Protein AF-A0A4Y7RZ36-F1 (afdb_monome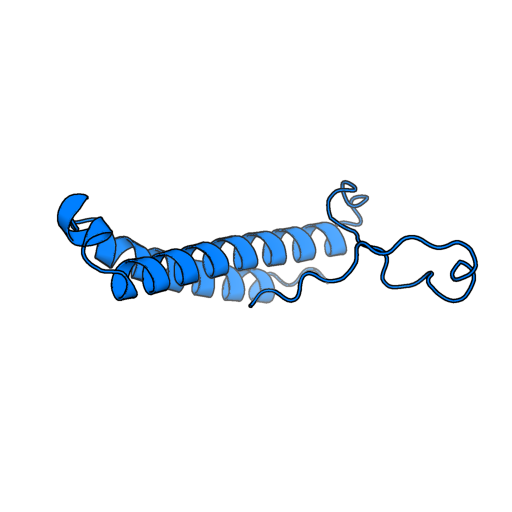r_lite)

Sequence (95 aa):
MFDKSVVLLRLAKLDEYVSRLKRFEPVGLQEYLGNQDMQAVVERYLQLSIQVCIDIANYIIARKRLSFPIFYRKTRRGMSSIMKEGSPLFLIPFL

Structure (mmCIF, N/CA/C/O backbone):
data_AF-A0A4Y7RZ36-F1
#
_entry.id   AF-A0A4Y7RZ36-F1
#
loop_
_atom_site.group_PDB
_atom_site.id
_atom_site.type_symbol
_atom_site.label_atom_id
_atom_site.label_alt_id
_atom_site.label_comp_id
_atom_site.label_asym_id
_atom_site.label_entity_id
_atom_site.label_seq_id
_atom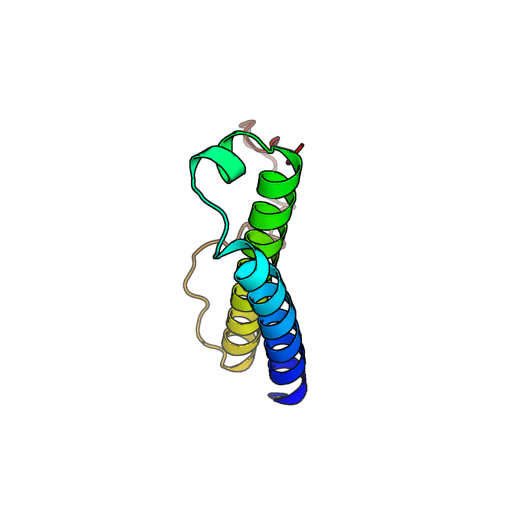_site.pdbx_PDB_ins_code
_atom_site.Cartn_x
_atom_site.Cartn_y
_atom_site.Cartn_z
_atom_site.occupancy
_atom_site.B_iso_or_equiv
_atom_site.auth_seq_id
_atom_site.auth_comp_id
_atom_site.auth_asym_id
_atom_site.auth_atom_id
_atom_site.pdbx_PDB_model_num
ATOM 1 N N . MET A 1 1 ? 15.942 -4.049 -22.338 1.00 65.69 1 MET A N 1
ATOM 2 C CA . MET A 1 1 ? 14.609 -3.751 -22.894 1.00 65.69 1 MET A CA 1
ATOM 3 C C . MET A 1 1 ? 13.722 -3.203 -21.781 1.00 65.69 1 MET A C 1
ATOM 5 O O . MET A 1 1 ? 13.865 -3.663 -20.651 1.00 65.69 1 MET A O 1
ATOM 9 N N . PHE A 1 2 ? 12.906 -2.182 -22.049 1.00 74.19 2 PHE A N 1
ATOM 10 C CA . PHE A 1 2 ? 11.890 -1.711 -21.101 1.00 74.19 2 PHE A CA 1
ATOM 11 C C . PHE A 1 2 ? 10.738 -2.711 -21.118 1.00 74.19 2 PHE A C 1
ATOM 13 O O . PHE A 1 2 ? 10.114 -2.900 -22.159 1.00 74.19 2 PHE A O 1
ATOM 20 N N . ASP A 1 3 ? 10.504 -3.378 -19.995 1.00 84.12 3 ASP A N 1
ATOM 21 C CA . ASP A 1 3 ? 9.456 -4.380 -19.883 1.00 84.12 3 ASP A CA 1
ATOM 22 C C . ASP A 1 3 ? 8.260 -3.783 -19.141 1.00 84.12 3 ASP A C 1
ATOM 24 O O . ASP A 1 3 ? 8.325 -3.479 -17.948 1.00 84.12 3 ASP A O 1
ATOM 28 N N . LYS A 1 4 ? 7.164 -3.593 -19.878 1.00 85.00 4 LYS A N 1
ATOM 29 C CA . LYS A 1 4 ? 5.916 -3.048 -19.340 1.00 85.00 4 LYS A CA 1
ATOM 30 C C . LYS A 1 4 ? 5.291 -3.986 -18.308 1.00 85.00 4 LYS A C 1
ATOM 32 O O . LYS A 1 4 ? 4.686 -3.493 -17.362 1.00 85.00 4 LYS A O 1
ATO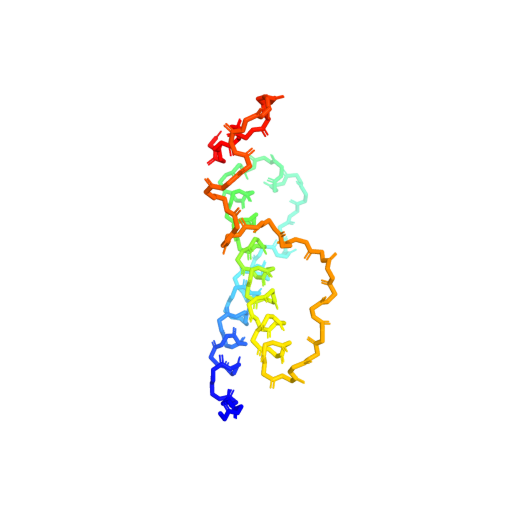M 37 N N . SER A 1 5 ? 5.476 -5.302 -18.437 1.00 88.12 5 SER A N 1
ATOM 38 C CA . SER A 1 5 ? 4.899 -6.291 -17.513 1.00 88.12 5 SER A CA 1
ATOM 39 C C . SER A 1 5 ? 5.392 -6.085 -16.076 1.00 88.12 5 SER A C 1
ATOM 41 O O . SER A 1 5 ? 4.627 -6.174 -15.121 1.00 88.12 5 SER A O 1
ATOM 43 N N . VAL A 1 6 ? 6.657 -5.687 -15.932 1.00 87.00 6 VAL A N 1
ATOM 44 C CA . VAL A 1 6 ? 7.336 -5.431 -14.658 1.00 87.00 6 VAL A CA 1
ATOM 45 C C . VAL A 1 6 ? 6.750 -4.215 -13.929 1.00 87.00 6 VAL A C 1
ATOM 47 O O . VAL A 1 6 ? 6.696 -4.197 -12.696 1.00 87.00 6 VAL A O 1
ATOM 50 N N . VAL A 1 7 ? 6.299 -3.205 -14.678 1.00 89.50 7 VAL A N 1
ATOM 51 C CA . VAL A 1 7 ? 5.596 -2.033 -14.133 1.00 89.50 7 VAL A CA 1
ATOM 52 C C . VAL A 1 7 ? 4.137 -2.377 -13.840 1.00 89.50 7 VAL A C 1
ATOM 54 O O . VAL A 1 7 ? 3.653 -2.050 -12.763 1.00 89.50 7 VAL 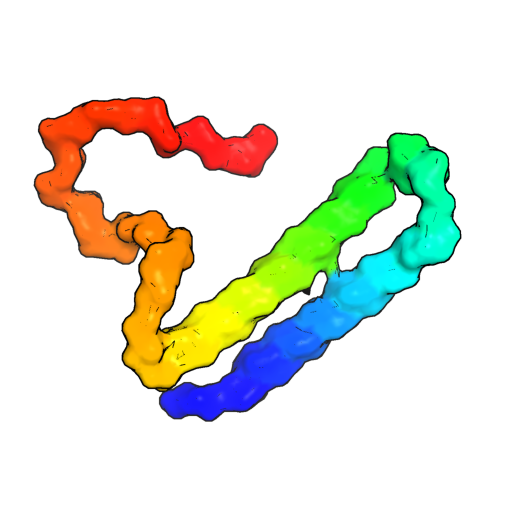A O 1
ATOM 57 N N . LEU A 1 8 ? 3.460 -3.091 -14.744 1.00 91.25 8 LEU A N 1
ATOM 58 C CA . LEU A 1 8 ? 2.067 -3.515 -14.565 1.00 91.25 8 LEU A CA 1
ATOM 59 C C . LEU A 1 8 ? 1.881 -4.391 -13.321 1.00 91.25 8 LEU A C 1
ATOM 61 O O . LEU A 1 8 ? 0.956 -4.159 -12.551 1.00 91.25 8 LEU A O 1
ATOM 65 N N . LEU A 1 9 ? 2.795 -5.330 -13.063 1.00 93.12 9 LEU A N 1
ATOM 66 C CA . LEU A 1 9 ? 2.756 -6.167 -11.861 1.00 93.12 9 LEU A CA 1
ATOM 67 C C . LEU A 1 9 ? 2.889 -5.339 -10.574 1.00 93.12 9 LEU A C 1
ATOM 69 O O . LEU A 1 9 ? 2.231 -5.618 -9.574 1.00 93.12 9 LEU A O 1
ATOM 73 N N . ARG A 1 10 ? 3.735 -4.302 -10.594 1.00 91.44 10 ARG A N 1
ATOM 74 C CA . ARG A 1 10 ? 3.889 -3.384 -9.457 1.00 91.44 10 ARG A CA 1
ATOM 75 C C . ARG A 1 10 ? 2.648 -2.519 -9.271 1.00 91.44 10 ARG A C 1
ATOM 77 O O . ARG A 1 10 ? 2.212 -2.352 -8.142 1.00 91.44 10 ARG A O 1
ATOM 84 N N . LEU A 1 11 ? 2.054 -2.025 -10.355 1.00 93.25 11 LEU A N 1
ATOM 85 C CA . LEU A 1 11 ? 0.803 -1.268 -10.302 1.00 93.25 11 LEU A CA 1
ATOM 86 C C . LEU A 1 11 ? -0.357 -2.111 -9.762 1.00 93.25 11 LEU A C 1
ATOM 88 O O . LEU A 1 11 ? -1.096 -1.623 -8.919 1.00 93.25 11 LEU A O 1
ATOM 92 N N . ALA A 1 12 ? -0.469 -3.381 -10.159 1.00 95.50 12 ALA A N 1
ATOM 93 C CA . ALA A 1 12 ? -1.466 -4.294 -9.596 1.00 95.50 12 ALA A CA 1
ATOM 94 C C . ALA A 1 12 ? -1.290 -4.467 -8.077 1.00 95.50 12 ALA A C 1
ATOM 96 O O . ALA A 1 12 ? -2.255 -4.477 -7.320 1.00 95.50 12 ALA A O 1
ATOM 97 N N . LYS A 1 13 ? -0.039 -4.542 -7.612 1.00 93.19 13 LYS A N 1
ATOM 98 C CA . LYS A 1 13 ? 0.277 -4.648 -6.183 1.00 93.19 13 LYS A CA 1
ATOM 99 C C . LYS A 1 13 ? 0.004 -3.351 -5.414 1.00 93.19 13 LYS A C 1
ATOM 101 O O . LYS A 1 13 ? -0.444 -3.398 -4.274 1.00 93.19 13 LYS A O 1
ATOM 106 N N . LEU A 1 14 ? 0.251 -2.199 -6.038 1.00 95.81 14 LEU A N 1
ATOM 107 C CA . LEU A 1 14 ? -0.132 -0.897 -5.493 1.00 95.81 14 LEU A CA 1
ATOM 108 C C . LEU A 1 14 ? -1.653 -0.795 -5.340 1.00 95.81 14 LEU A C 1
ATOM 110 O O . LEU A 1 14 ? -2.125 -0.377 -4.288 1.00 95.81 14 LEU A O 1
ATOM 114 N N . ASP A 1 15 ? -2.404 -1.212 -6.359 1.00 96.81 15 ASP A N 1
ATOM 115 C CA . ASP A 1 15 ? -3.867 -1.208 -6.336 1.00 96.81 15 ASP A CA 1
ATOM 116 C C . ASP A 1 15 ? -4.427 -2.102 -5.221 1.00 96.81 15 ASP A C 1
ATOM 118 O O . ASP A 1 15 ? -5.343 -1.701 -4.501 1.00 96.81 15 ASP A O 1
ATOM 122 N N . GLU A 1 16 ? -3.806 -3.262 -4.987 1.00 96.69 16 GLU A N 1
ATOM 123 C CA . GLU A 1 16 ? -4.134 -4.113 -3.845 1.00 96.69 16 GLU A CA 1
ATOM 124 C C . GLU A 1 16 ? -3.955 -3.358 -2.517 1.00 96.69 16 GLU A C 1
ATOM 126 O O . GLU A 1 16 ? -4.871 -3.324 -1.697 1.00 96.69 16 GLU A O 1
ATOM 131 N N . TYR A 1 17 ? -2.803 -2.718 -2.291 1.00 96.44 17 TYR A N 1
ATOM 132 C CA . TYR A 1 17 ? -2.536 -1.997 -1.040 1.00 96.44 17 TYR A CA 1
ATOM 133 C C . TYR A 1 17 ? -3.453 -0.794 -0.835 1.00 96.44 17 TYR A C 1
ATOM 135 O O . TYR A 1 17 ? -3.982 -0.611 0.263 1.00 96.44 17 TYR A O 1
ATOM 143 N N . VAL A 1 18 ? -3.706 -0.018 -1.888 1.00 95.88 18 VAL A N 1
ATOM 144 C CA . VAL A 1 18 ? -4.642 1.110 -1.845 1.00 95.88 18 VAL A CA 1
ATOM 145 C C . VAL A 1 18 ? -6.063 0.619 -1.568 1.00 95.88 18 VAL A C 1
ATOM 147 O O . VAL A 1 18 ? -6.761 1.201 -0.741 1.00 95.88 18 VAL A O 1
ATOM 150 N N . SER A 1 19 ? -6.484 -0.490 -2.174 1.00 96.56 19 SER A N 1
ATOM 151 C CA . SER A 1 19 ? -7.790 -1.098 -1.898 1.00 96.56 19 SER A CA 1
ATOM 152 C C . SER A 1 19 ? -7.913 -1.567 -0.449 1.00 96.56 19 SER A C 1
ATOM 154 O O . SER A 1 19 ? -8.969 -1.415 0.163 1.00 96.56 19 SER A O 1
ATOM 156 N N . ARG A 1 20 ? -6.830 -2.086 0.147 1.00 95.44 20 ARG A N 1
ATOM 157 C CA . ARG A 1 20 ? -6.810 -2.429 1.577 1.00 95.44 20 ARG A CA 1
ATOM 158 C C . ARG A 1 20 ? -6.925 -1.189 2.464 1.00 95.44 20 ARG A C 1
ATOM 160 O O . ARG A 1 20 ? -7.642 -1.269 3.457 1.00 95.44 20 ARG A O 1
ATOM 167 N N . LEU A 1 21 ? -6.274 -0.081 2.100 1.00 95.81 21 LEU A N 1
ATOM 168 C CA . LEU A 1 21 ? -6.356 1.204 2.809 1.00 95.81 21 LEU A CA 1
ATOM 169 C C . LEU A 1 21 ? -7.757 1.818 2.752 1.00 95.81 21 LEU A C 1
ATOM 171 O O . LEU A 1 21 ? -8.250 2.286 3.773 1.00 95.81 21 LEU A O 1
ATOM 175 N N . L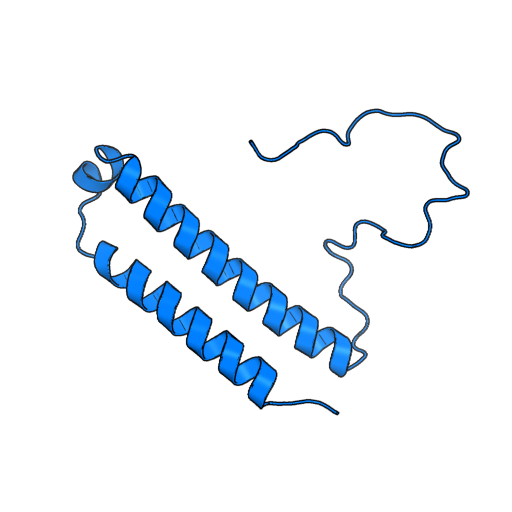YS A 1 22 ? -8.438 1.743 1.602 1.00 95.69 22 LYS A N 1
ATOM 176 C CA . LYS A 1 22 ? -9.816 2.245 1.438 1.00 95.69 22 LYS A CA 1
ATOM 177 C C . LYS A 1 22 ? -10.819 1.617 2.408 1.00 95.69 22 LYS A C 1
ATOM 179 O O . LYS A 1 22 ? -11.818 2.237 2.742 1.00 95.69 22 LYS A O 1
ATOM 184 N N . ARG A 1 23 ? -10.551 0.412 2.922 1.00 94.31 23 ARG A N 1
ATOM 185 C CA . ARG A 1 23 ? -11.409 -0.221 3.942 1.00 94.31 23 ARG A CA 1
ATOM 186 C C . ARG A 1 23 ? -11.404 0.513 5.284 1.00 94.31 23 ARG A C 1
ATOM 188 O O . ARG A 1 23 ? -12.317 0.302 6.071 1.00 94.31 23 ARG A O 1
ATOM 195 N N . PHE A 1 24 ? -10.404 1.356 5.530 1.00 93.19 24 PHE A N 1
ATOM 196 C CA . PHE A 1 24 ? -10.279 2.166 6.742 1.00 93.19 24 PHE A CA 1
ATOM 197 C C . PHE A 1 24 ? -10.759 3.613 6.543 1.00 93.19 24 PHE A C 1
ATOM 199 O O . PHE A 1 24 ? -10.829 4.359 7.509 1.00 93.19 24 PHE A O 1
ATOM 206 N N . GLU A 1 25 ? -11.141 4.004 5.321 1.00 92.06 25 GLU A N 1
ATOM 207 C CA . GLU A 1 25 ? -11.718 5.321 5.017 1.00 92.06 25 GLU A CA 1
ATOM 208 C C . GLU A 1 25 ? -12.971 5.676 5.846 1.00 92.06 25 GLU A C 1
ATOM 210 O O . GLU A 1 25 ? -13.062 6.822 6.282 1.00 92.06 25 GLU A O 1
ATOM 215 N N . PRO A 1 26 ? -13.922 4.754 6.123 1.00 94.25 26 PRO A N 1
ATOM 216 C CA . PRO A 1 26 ? -15.102 5.097 6.917 1.00 94.25 26 PRO A CA 1
ATOM 217 C C . PRO A 1 26 ? -14.829 5.181 8.428 1.00 94.25 26 PRO A C 1
ATOM 219 O O . PRO A 1 26 ? -15.736 5.536 9.178 1.00 94.25 26 PRO A O 1
ATOM 222 N N . VAL A 1 27 ? -13.623 4.832 8.895 1.00 92.62 27 VAL A N 1
ATOM 223 C CA . VAL A 1 27 ? -13.300 4.825 10.326 1.00 92.62 27 VAL A CA 1
ATOM 224 C C . VAL A 1 27 ? -13.165 6.257 10.843 1.00 92.62 27 VAL A C 1
ATOM 226 O O . VAL A 1 27 ? -12.430 7.076 10.291 1.00 92.62 27 VAL A O 1
ATOM 229 N N . GLY A 1 28 ? -13.857 6.560 11.942 1.00 94.25 28 GLY A N 1
ATOM 230 C CA . GLY A 1 28 ? -13.774 7.867 12.589 1.00 94.25 28 GLY A CA 1
ATOM 231 C C . GLY A 1 28 ? -12.432 8.095 13.292 1.00 94.25 28 GLY A C 1
ATOM 232 O O . GLY A 1 28 ? -11.808 7.166 13.798 1.00 94.25 28 GLY A O 1
ATOM 233 N N . LEU A 1 29 ? -12.011 9.358 13.409 1.00 93.19 29 LEU A N 1
ATOM 234 C CA . LEU A 1 29 ? -10.727 9.723 14.028 1.00 93.19 29 LEU A CA 1
ATOM 235 C C . LEU A 1 29 ? -10.545 9.151 15.446 1.00 93.19 29 LEU A C 1
ATOM 237 O O . LEU A 1 29 ? -9.467 8.674 15.774 1.00 93.19 29 LEU A O 1
ATOM 241 N N . GLN A 1 30 ? -11.584 9.182 16.285 1.00 95.25 30 GLN A N 1
ATOM 242 C CA . GLN A 1 30 ? -11.492 8.671 17.660 1.00 95.25 30 GLN A CA 1
ATOM 243 C C . GLN A 1 30 ? -11.333 7.148 17.712 1.00 95.25 30 GLN A C 1
ATOM 245 O O . GLN A 1 30 ? -10.571 6.635 18.524 1.00 95.25 30 GLN A O 1
ATOM 250 N N . GLU A 1 31 ? -12.008 6.429 16.814 1.00 93.44 31 GLU A N 1
ATOM 251 C CA . GLU A 1 31 ? -11.880 4.976 16.692 1.00 93.44 31 GLU A CA 1
ATOM 252 C C . GLU A 1 31 ? -10.486 4.587 16.185 1.00 93.44 31 GLU A C 1
ATOM 254 O O . GLU A 1 31 ? -9.860 3.676 16.723 1.00 93.44 31 GLU A O 1
ATOM 259 N N . TYR A 1 32 ? -9.957 5.341 15.219 1.00 94.44 32 TYR A N 1
ATOM 260 C CA . TYR A 1 32 ? -8.593 5.171 14.730 1.00 94.44 32 TYR A CA 1
ATOM 261 C C . TYR A 1 32 ? -7.554 5.420 15.833 1.00 94.44 32 TYR A C 1
ATOM 263 O O . TYR A 1 32 ? -6.682 4.584 16.063 1.00 94.44 32 TYR A O 1
ATOM 271 N N . LEU A 1 33 ? -7.661 6.537 16.564 1.00 94.44 33 LEU A N 1
ATOM 272 C CA . LEU A 1 33 ? -6.731 6.889 17.645 1.00 94.44 33 LEU A CA 1
ATOM 273 C C . LEU A 1 33 ? -6.792 5.909 18.825 1.00 94.44 33 LEU A C 1
ATOM 275 O O . LEU A 1 33 ? -5.775 5.677 19.476 1.00 94.44 33 LEU A O 1
ATOM 279 N N . GLY A 1 34 ? -7.959 5.312 19.075 1.00 96.19 34 GLY A N 1
ATOM 280 C CA . GLY A 1 34 ? -8.156 4.308 20.119 1.00 96.19 34 GLY A CA 1
ATOM 281 C C . GLY A 1 34 ? -7.650 2.905 19.767 1.00 96.19 34 GLY A C 1
ATOM 282 O O . GLY A 1 34 ? -7.590 2.058 20.656 1.00 96.19 34 GLY A O 1
ATOM 283 N N . ASN A 1 35 ? -7.284 2.636 18.508 1.00 96.06 35 ASN A N 1
ATOM 284 C CA . ASN A 1 35 ? -6.909 1.301 18.042 1.00 96.06 35 ASN A CA 1
ATOM 285 C C . ASN A 1 35 ? -5.495 1.275 17.433 1.00 96.06 35 ASN A C 1
ATOM 287 O O . ASN A 1 35 ? -5.294 1.577 16.256 1.00 96.06 35 ASN A O 1
ATOM 291 N N . GLN A 1 36 ? -4.508 0.866 18.235 1.00 95.69 36 GLN A N 1
ATOM 292 C CA . GLN A 1 36 ? -3.105 0.800 17.805 1.00 95.69 36 GLN A CA 1
ATOM 293 C C . GLN A 1 36 ? -2.849 -0.254 16.720 1.00 95.69 36 GLN A C 1
ATOM 295 O O . GLN A 1 36 ? -2.034 -0.023 15.828 1.00 95.69 36 GLN A O 1
ATOM 300 N N . ASP A 1 37 ? -3.561 -1.382 16.746 1.00 96.38 37 ASP A N 1
ATOM 301 C CA . ASP A 1 37 ? -3.415 -2.419 15.720 1.00 96.38 37 ASP A CA 1
ATOM 302 C C . ASP A 1 37 ? -3.882 -1.900 14.358 1.00 96.38 37 ASP A C 1
ATOM 304 O O . ASP A 1 37 ? -3.230 -2.111 13.334 1.00 96.38 37 ASP A O 1
ATOM 308 N N . MET A 1 38 ? -4.990 -1.157 14.344 1.00 95.25 38 MET A N 1
ATOM 309 C CA . MET A 1 38 ? -5.486 -0.500 13.140 1.00 95.25 38 MET A CA 1
ATOM 310 C C . MET A 1 38 ? -4.478 0.520 12.603 1.00 95.25 38 MET A C 1
ATOM 312 O O . MET A 1 38 ? -4.206 0.517 11.401 1.00 95.25 38 MET A O 1
ATOM 316 N N . GLN A 1 39 ? -3.894 1.346 13.476 1.00 96.12 39 GLN A N 1
ATOM 317 C CA . GLN A 1 39 ? -2.846 2.301 13.100 1.00 96.12 39 GLN A CA 1
ATOM 318 C C . GLN A 1 39 ? -1.655 1.585 12.460 1.00 96.12 39 GLN A C 1
ATOM 320 O O . GLN A 1 39 ? -1.279 1.910 11.336 1.00 96.12 39 GLN A O 1
ATOM 325 N N . ALA A 1 40 ? -1.133 0.539 13.106 1.00 96.94 40 ALA A N 1
ATOM 326 C CA . ALA A 1 40 ? -0.004 -0.232 12.591 1.00 96.94 40 ALA A CA 1
ATOM 327 C C . ALA A 1 40 ? -0.300 -0.848 11.212 1.00 96.94 40 ALA A C 1
ATOM 329 O O . ALA A 1 40 ? 0.547 -0.848 10.313 1.00 96.94 40 ALA A O 1
ATOM 330 N N . VAL A 1 41 ? -1.521 -1.350 11.011 1.00 96.44 41 VAL A N 1
ATOM 331 C CA . VAL A 1 41 ? -1.959 -1.910 9.728 1.00 96.44 41 VAL A CA 1
ATOM 332 C C . VAL A 1 41 ? -2.031 -0.832 8.640 1.00 96.44 41 VAL A C 1
ATOM 334 O O . VAL A 1 41 ? -1.524 -1.046 7.533 1.00 96.44 41 VAL A O 1
ATOM 337 N N . VAL A 1 42 ? -2.627 0.326 8.937 1.00 96.50 42 VAL A N 1
ATOM 338 C CA . VAL A 1 42 ? -2.736 1.457 8.000 1.00 96.50 42 VAL A CA 1
ATOM 339 C C . VAL A 1 42 ? -1.354 1.999 7.639 1.00 96.50 42 VAL A C 1
ATOM 341 O O . VAL A 1 42 ? -1.030 2.113 6.454 1.00 96.50 42 VAL A O 1
ATOM 344 N N . GLU A 1 43 ? -0.502 2.248 8.631 1.00 96.44 43 GLU A N 1
ATOM 345 C CA . GLU A 1 43 ? 0.874 2.708 8.435 1.00 96.44 43 GLU A CA 1
ATOM 346 C C . GLU A 1 43 ? 1.670 1.742 7.558 1.00 96.44 43 GLU A C 1
ATOM 348 O O . GLU A 1 43 ? 2.349 2.158 6.612 1.00 96.44 43 GLU A O 1
ATOM 353 N N . ARG A 1 44 ? 1.531 0.431 7.795 1.00 97.25 44 ARG A N 1
ATOM 354 C CA . ARG A 1 44 ? 2.219 -0.584 6.998 1.00 97.25 44 ARG A CA 1
ATOM 355 C C . ARG A 1 44 ? 1.778 -0.567 5.538 1.00 97.25 44 ARG A C 1
ATOM 357 O O . ARG A 1 44 ? 2.629 -0.659 4.648 1.00 97.25 44 ARG A O 1
ATOM 364 N N . TYR A 1 45 ? 0.479 -0.455 5.262 1.00 97.19 45 TYR A N 1
ATOM 365 C CA . TYR A 1 45 ? -0.006 -0.396 3.880 1.00 97.19 45 TYR A CA 1
ATOM 366 C C . TYR A 1 45 ? 0.360 0.917 3.180 1.00 97.19 45 TYR A C 1
ATOM 368 O O . TYR A 1 45 ? 0.668 0.891 1.984 1.00 97.19 45 TYR A O 1
ATOM 376 N N . LEU A 1 46 ? 0.413 2.041 3.901 1.00 96.62 46 LEU A N 1
ATOM 377 C CA . LEU A 1 46 ? 0.932 3.303 3.367 1.00 96.62 46 LEU A CA 1
ATOM 378 C C . LEU A 1 46 ? 2.414 3.180 2.999 1.00 96.62 46 LEU A C 1
ATOM 380 O O . LEU A 1 46 ? 2.799 3.499 1.873 1.00 96.62 46 LEU A O 1
ATOM 384 N N . GLN A 1 47 ? 3.234 2.636 3.901 1.00 97.25 47 GLN A N 1
ATOM 385 C CA . GLN A 1 47 ? 4.659 2.413 3.658 1.00 97.25 47 GLN A CA 1
ATOM 386 C C . GLN A 1 47 ? 4.891 1.519 2.430 1.00 97.25 47 GLN A C 1
ATOM 388 O O . GLN A 1 47 ? 5.713 1.841 1.570 1.00 97.25 47 GLN A O 1
ATOM 393 N N . LEU A 1 48 ? 4.145 0.414 2.319 1.00 96.06 48 LEU A N 1
ATOM 394 C CA . LEU A 1 48 ? 4.220 -0.498 1.176 1.00 96.06 48 LEU A CA 1
ATOM 395 C C . LEU A 1 48 ? 3.817 0.181 -0.138 1.00 96.06 48 LEU A C 1
ATOM 397 O O . LEU A 1 48 ? 4.493 -0.001 -1.150 1.00 96.06 48 LEU A O 1
ATOM 401 N N . SER A 1 49 ? 2.761 0.995 -0.121 1.00 96.62 49 SER A N 1
ATOM 402 C CA . SER A 1 49 ? 2.303 1.742 -1.299 1.00 96.62 49 SER A CA 1
ATOM 403 C C . SER A 1 49 ? 3.376 2.720 -1.791 1.00 96.62 49 SER A C 1
ATOM 405 O O . SER A 1 49 ? 3.720 2.728 -2.973 1.00 96.62 49 SER A O 1
ATOM 407 N N . ILE A 1 50 ? 3.981 3.482 -0.873 1.00 95.81 50 ILE A N 1
ATOM 408 C CA . ILE A 1 50 ? 5.076 4.414 -1.182 1.00 95.81 50 ILE A CA 1
ATOM 409 C C . ILE A 1 50 ? 6.285 3.662 -1.752 1.00 95.81 50 ILE A C 1
ATOM 411 O O . ILE A 1 50 ? 6.865 4.088 -2.753 1.00 95.81 50 ILE A O 1
ATOM 415 N N . GLN A 1 51 ? 6.649 2.522 -1.162 1.00 94.25 51 GLN A N 1
ATOM 416 C CA . GLN A 1 51 ? 7.768 1.711 -1.636 1.00 94.25 51 GLN A CA 1
ATOM 417 C C . GLN A 1 51 ? 7.551 1.218 -3.074 1.00 94.25 51 GLN A C 1
ATOM 419 O O . GLN A 1 51 ? 8.467 1.298 -3.892 1.00 94.25 51 GLN A O 1
ATOM 424 N N . VAL A 1 52 ? 6.337 0.777 -3.420 1.00 93.62 52 VAL A N 1
ATOM 425 C CA . VAL A 1 52 ? 6.012 0.360 -4.792 1.00 93.62 52 VAL A CA 1
ATOM 426 C C . VAL A 1 52 ? 6.149 1.525 -5.779 1.00 93.62 52 VAL A C 1
ATOM 428 O O . VAL A 1 52 ? 6.713 1.342 -6.861 1.00 93.62 52 VAL A O 1
ATOM 431 N N . CYS A 1 53 ? 5.713 2.733 -5.407 1.00 94.56 53 CYS A N 1
ATOM 432 C CA . CYS A 1 53 ? 5.905 3.935 -6.224 1.00 94.56 53 CYS A CA 1
ATOM 433 C C . CYS A 1 53 ? 7.394 4.241 -6.459 1.00 94.56 53 CYS A C 1
ATOM 435 O O . CYS A 1 53 ? 7.801 4.502 -7.595 1.00 94.56 53 CYS A O 1
ATOM 437 N N . ILE A 1 54 ? 8.218 4.149 -5.410 1.00 91.94 54 ILE A N 1
ATOM 438 C CA . ILE A 1 54 ? 9.675 4.332 -5.496 1.00 91.94 54 ILE A CA 1
ATOM 439 C C . ILE A 1 54 ? 10.302 3.273 -6.413 1.00 91.94 54 ILE A C 1
ATOM 441 O O . ILE A 1 54 ? 11.130 3.604 -7.261 1.00 91.94 54 ILE A O 1
ATOM 445 N N . ASP A 1 55 ? 9.889 2.012 -6.301 1.00 88.56 55 ASP A N 1
ATOM 446 C CA . ASP A 1 55 ? 10.405 0.926 -7.136 1.00 88.56 55 ASP A CA 1
ATOM 447 C C . ASP A 1 55 ? 10.060 1.114 -8.619 1.00 88.56 55 ASP A C 1
ATOM 449 O O . ASP A 1 55 ? 10.903 0.866 -9.487 1.00 88.56 55 ASP A O 1
ATOM 453 N N . ILE A 1 56 ? 8.845 1.581 -8.926 1.00 90.25 56 ILE A N 1
ATOM 454 C CA . ILE A 1 56 ? 8.439 1.932 -10.295 1.00 90.25 56 ILE A CA 1
ATOM 455 C C . ILE A 1 56 ? 9.297 3.090 -10.818 1.00 90.25 56 ILE A C 1
ATOM 457 O O . ILE A 1 56 ? 9.840 2.996 -11.922 1.00 90.25 56 ILE A O 1
ATOM 461 N N . ALA A 1 57 ? 9.467 4.157 -10.031 1.00 88.50 57 ALA A N 1
ATOM 462 C CA . ALA A 1 57 ? 10.285 5.307 -10.411 1.00 88.50 57 ALA A CA 1
ATOM 463 C C . ALA A 1 57 ? 11.742 4.898 -10.678 1.00 88.50 57 ALA A C 1
ATOM 465 O O . ALA A 1 57 ? 12.294 5.214 -11.735 1.00 88.50 57 ALA A O 1
ATOM 466 N N . ASN A 1 58 ? 12.336 4.108 -9.780 1.00 86.56 58 ASN A N 1
ATOM 467 C CA . ASN A 1 58 ? 13.687 3.568 -9.929 1.00 86.56 58 ASN A CA 1
ATOM 468 C C . ASN A 1 58 ? 13.824 2.709 -11.190 1.00 86.56 58 ASN A C 1
ATOM 470 O O . ASN A 1 58 ? 14.806 2.846 -11.925 1.00 86.56 58 ASN A O 1
ATOM 474 N N . TYR A 1 59 ? 12.837 1.855 -11.481 1.00 86.75 59 TYR A N 1
ATOM 475 C CA . TYR A 1 59 ? 12.824 1.044 -12.697 1.00 86.75 59 TYR A CA 1
ATOM 476 C C . TYR A 1 59 ? 12.799 1.914 -13.963 1.00 86.75 59 TYR A C 1
ATOM 478 O O . TYR A 1 59 ? 13.557 1.661 -14.903 1.00 86.75 59 TYR A O 1
ATOM 486 N N . ILE A 1 60 ? 11.978 2.968 -13.987 1.00 86.25 60 ILE A N 1
ATOM 487 C CA . ILE A 1 60 ? 11.881 3.895 -15.124 1.00 86.25 60 ILE A CA 1
ATOM 488 C C . ILE A 1 60 ? 13.191 4.677 -15.310 1.00 86.25 60 ILE A C 1
ATOM 490 O O . ILE A 1 60 ? 13.714 4.727 -16.427 1.00 86.25 60 ILE A O 1
ATOM 494 N N . ILE A 1 61 ? 13.748 5.246 -14.235 1.00 84.06 61 ILE A N 1
ATOM 495 C CA . ILE A 1 61 ? 14.992 6.035 -14.261 1.00 84.06 61 ILE A CA 1
ATOM 496 C C . ILE A 1 61 ? 16.163 5.175 -14.752 1.00 84.06 61 ILE A C 1
ATOM 498 O O . ILE A 1 61 ? 16.858 5.557 -15.697 1.00 84.06 61 ILE A O 1
ATOM 502 N N . ALA A 1 62 ? 16.333 3.974 -14.187 1.00 80.75 62 ALA A N 1
ATOM 503 C CA . ALA A 1 62 ? 17.400 3.050 -14.572 1.00 80.75 62 ALA A CA 1
ATOM 504 C C . ALA A 1 62 ? 17.324 2.641 -16.053 1.00 80.75 62 ALA A C 1
ATOM 506 O O . ALA A 1 62 ? 18.351 2.404 -16.692 1.00 80.75 62 ALA A O 1
ATOM 507 N N . ARG A 1 63 ? 16.113 2.564 -16.622 1.00 75.50 63 ARG A N 1
ATOM 508 C CA . ARG A 1 63 ? 15.900 2.189 -18.027 1.00 75.50 63 ARG A CA 1
ATOM 509 C C . ARG A 1 63 ? 16.053 3.351 -18.999 1.00 75.50 63 ARG A C 1
ATOM 511 O O 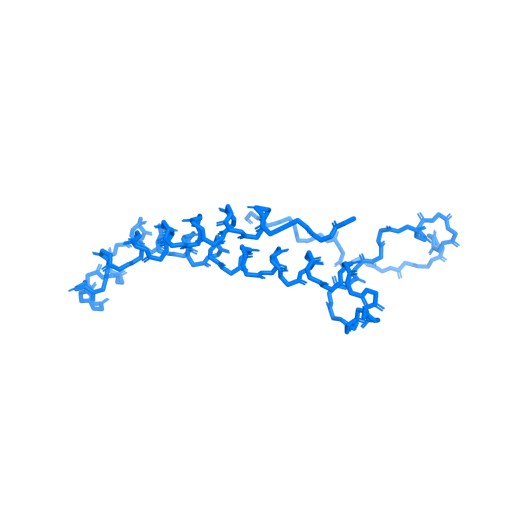. ARG A 1 63 ? 16.525 3.118 -20.108 1.00 75.50 63 ARG A O 1
ATOM 518 N N . LYS A 1 64 ? 15.697 4.576 -18.608 1.00 69.12 64 LYS A N 1
ATOM 519 C CA . LYS A 1 64 ? 15.817 5.758 -19.477 1.00 69.12 64 LYS A CA 1
ATOM 520 C C . LYS A 1 64 ? 17.221 6.380 -19.497 1.00 69.12 64 LYS A C 1
ATOM 522 O O . LYS A 1 64 ? 17.410 7.358 -20.208 1.00 69.12 64 LYS A O 1
ATOM 527 N N . ARG A 1 65 ? 18.191 5.844 -18.734 1.00 60.62 65 ARG A N 1
ATOM 528 C CA . ARG A 1 65 ? 19.514 6.471 -18.497 1.00 60.62 65 ARG A CA 1
ATOM 529 C C . ARG A 1 65 ? 19.403 7.956 -18.119 1.00 60.62 65 ARG A C 1
ATOM 531 O O . ARG A 1 65 ? 20.336 8.722 -18.336 1.00 60.62 65 ARG A O 1
ATOM 538 N N . LEU A 1 66 ? 18.262 8.359 -17.558 1.00 53.78 66 LEU A N 1
ATOM 539 C CA . LEU A 1 66 ? 18.119 9.680 -16.977 1.00 53.78 66 LEU A CA 1
ATOM 540 C C . LEU A 1 66 ? 19.076 9.688 -15.795 1.00 53.78 66 LEU A C 1
ATOM 542 O O . LEU A 1 66 ? 18.989 8.805 -14.938 1.00 53.78 66 LEU A O 1
ATOM 546 N N . SER A 1 67 ? 20.034 10.615 -15.801 1.00 48.44 67 SER A N 1
ATOM 547 C CA . SER A 1 67 ? 20.895 10.859 -14.651 1.00 48.44 67 SER A CA 1
ATOM 548 C C . SER A 1 67 ? 19.999 10.922 -13.424 1.00 48.44 67 SER A C 1
ATOM 550 O O . SER A 1 67 ? 19.095 11.752 -13.354 1.00 48.44 67 SER A O 1
ATOM 552 N N . PHE A 1 68 ? 20.183 9.958 -12.526 1.00 46.44 68 PHE A N 1
ATOM 553 C CA . PHE A 1 68 ? 19.419 9.826 -11.295 1.00 46.44 68 PHE A CA 1
ATOM 554 C C . PHE A 1 68 ? 19.387 11.206 -10.618 1.00 46.44 68 PHE A C 1
ATOM 556 O O . PHE A 1 68 ? 20.475 11.717 -10.334 1.00 46.44 68 PHE A O 1
ATOM 563 N N . PRO A 1 69 ? 18.224 11.853 -10.386 1.00 44.78 69 PRO A N 1
ATOM 564 C CA . PRO A 1 69 ? 18.209 13.020 -9.520 1.00 44.78 69 PRO A CA 1
ATOM 565 C C . PRO A 1 69 ? 18.729 12.532 -8.173 1.00 44.78 69 PRO A C 1
ATOM 567 O O . PRO A 1 69 ? 18.197 11.590 -7.588 1.00 44.78 69 PRO A O 1
ATOM 570 N N . ILE A 1 70 ? 19.871 13.079 -7.776 1.00 43.81 70 ILE A N 1
ATOM 571 C CA . ILE A 1 70 ? 20.677 12.629 -6.649 1.00 43.81 70 ILE A CA 1
ATOM 572 C C . ILE A 1 70 ? 19.899 12.958 -5.376 1.00 43.81 70 ILE A C 1
ATOM 574 O O . ILE A 1 70 ? 20.153 13.959 -4.723 1.00 43.81 70 ILE A O 1
ATOM 578 N N . PHE A 1 71 ? 18.929 12.128 -5.019 1.00 50.84 71 PHE A N 1
ATOM 579 C CA . PHE A 1 71 ? 18.350 12.133 -3.693 1.00 50.84 71 PHE A CA 1
ATOM 580 C C . PHE A 1 71 ? 18.112 10.682 -3.282 1.00 50.84 71 PHE A C 1
ATOM 582 O O . PHE A 1 71 ? 17.502 9.897 -4.003 1.00 50.84 71 PHE A O 1
ATOM 589 N N . TYR A 1 72 ? 18.722 10.318 -2.153 1.00 43.69 72 TYR A N 1
ATOM 590 C CA . TYR A 1 72 ? 18.754 8.986 -1.534 1.00 43.69 72 TYR A CA 1
ATOM 591 C C . TYR A 1 72 ? 19.699 7.919 -2.114 1.00 43.69 72 TYR A C 1
ATOM 593 O O . TYR A 1 72 ? 19.553 6.738 -1.796 1.00 43.69 72 TYR A O 1
ATOM 601 N N . ARG A 1 73 ? 20.762 8.284 -2.849 1.00 39.06 73 ARG A N 1
ATOM 602 C CA . ARG A 1 73 ? 21.884 7.347 -3.067 1.00 39.06 73 ARG A CA 1
ATOM 603 C C . ARG A 1 73 ? 22.885 7.419 -1.917 1.00 39.06 73 ARG A C 1
ATOM 605 O O . ARG A 1 73 ? 23.949 8.017 -2.046 1.00 39.06 73 ARG A O 1
ATOM 612 N N . LYS A 1 74 ? 22.583 6.723 -0.819 1.00 39.00 74 LYS A N 1
ATOM 613 C CA . LYS A 1 74 ? 23.639 6.255 0.082 1.00 39.00 74 LYS A CA 1
ATOM 614 C C . LYS A 1 74 ? 24.490 5.225 -0.673 1.00 39.00 74 LYS A C 1
ATOM 616 O O . LYS A 1 74 ? 24.000 4.236 -1.216 1.00 39.00 74 LYS A O 1
ATOM 621 N N . THR A 1 75 ? 25.772 5.526 -0.764 1.00 43.41 75 THR A N 1
ATOM 622 C CA . THR A 1 75 ? 26.806 4.926 -1.607 1.00 43.41 75 THR A CA 1
ATOM 623 C C . THR A 1 75 ? 27.052 3.437 -1.307 1.00 43.41 75 THR A C 1
ATOM 625 O O . THR A 1 75 ? 27.869 3.103 -0.461 1.00 43.41 75 THR A O 1
ATOM 628 N N . ARG A 1 76 ? 26.432 2.500 -2.040 1.00 41.28 76 ARG A N 1
ATOM 629 C CA . ARG A 1 76 ? 26.904 1.095 -2.108 1.00 41.28 76 ARG A CA 1
ATOM 630 C C . ARG A 1 76 ? 27.724 0.861 -3.378 1.00 41.28 76 ARG A C 1
ATOM 632 O O . ARG A 1 76 ? 27.193 0.309 -4.340 1.00 41.28 76 ARG A O 1
ATOM 639 N N . ARG A 1 77 ? 28.985 1.320 -3.397 1.00 37.72 77 ARG A N 1
ATOM 640 C CA . ARG A 1 77 ? 30.092 0.711 -4.189 1.00 37.72 77 ARG A CA 1
ATOM 641 C C . ARG A 1 77 ? 31.464 1.405 -4.110 1.00 37.72 77 ARG A C 1
ATOM 643 O O . ARG A 1 77 ? 32.353 1.022 -4.853 1.00 37.72 77 ARG A O 1
ATOM 650 N N . GLY A 1 78 ? 31.666 2.379 -3.219 1.00 38.00 78 GLY A N 1
ATOM 651 C CA . GLY A 1 78 ? 32.965 3.058 -3.054 1.00 38.00 78 GLY A CA 1
ATOM 652 C C . GLY A 1 78 ? 33.577 2.965 -1.653 1.00 38.00 78 GLY A C 1
ATOM 653 O O . GLY A 1 78 ? 34.473 3.734 -1.336 1.00 38.00 78 GLY A O 1
ATOM 654 N N . MET A 1 79 ? 33.084 2.080 -0.783 1.00 39.56 79 MET A N 1
ATOM 655 C CA . MET A 1 79 ? 33.502 2.002 0.626 1.00 39.56 79 MET A CA 1
ATOM 656 C C . MET A 1 79 ? 34.532 0.890 0.856 1.00 39.56 79 MET A C 1
ATOM 658 O O . MET A 1 79 ? 34.267 -0.054 1.587 1.00 39.56 79 MET A O 1
ATOM 662 N N . SER A 1 80 ? 35.707 1.004 0.233 1.00 41.06 80 SER A N 1
ATOM 663 C CA . SER A 1 80 ? 36.906 0.294 0.718 1.00 41.06 80 SER A CA 1
ATOM 664 C C . SER A 1 80 ? 38.118 1.209 0.916 1.00 41.06 80 SER A C 1
ATOM 666 O O . SER A 1 80 ? 39.076 0.792 1.555 1.00 41.06 80 SER A O 1
ATOM 668 N N . SER A 1 81 ? 38.082 2.462 0.443 1.00 37.41 81 SER A N 1
ATOM 669 C CA . SER A 1 81 ? 39.236 3.377 0.532 1.00 37.41 81 SER A CA 1
ATOM 670 C C . SER A 1 81 ? 39.021 4.592 1.438 1.00 37.41 81 SER A C 1
ATOM 672 O O . SER A 1 81 ? 39.940 5.381 1.598 1.00 37.41 81 SER A O 1
ATOM 674 N N . ILE A 1 82 ? 37.844 4.748 2.056 1.00 40.50 82 ILE A N 1
ATOM 675 C CA . ILE A 1 82 ? 37.489 5.950 2.844 1.00 40.50 82 ILE A CA 1
ATOM 676 C C . ILE A 1 82 ? 37.256 5.668 4.339 1.00 40.50 82 ILE A C 1
ATOM 678 O O . ILE A 1 82 ? 36.868 6.561 5.081 1.00 40.50 82 ILE A O 1
ATOM 682 N N . MET A 1 83 ? 37.528 4.448 4.820 1.00 39.12 83 MET A N 1
ATOM 683 C CA . MET A 1 83 ? 37.428 4.083 6.248 1.00 39.12 83 MET A CA 1
ATOM 684 C C . MET A 1 83 ? 38.611 4.597 7.092 1.00 39.12 83 MET A C 1
ATOM 686 O O . MET A 1 83 ? 39.143 3.873 7.930 1.00 39.12 83 MET A O 1
ATOM 690 N N . LYS A 1 84 ? 39.050 5.839 6.878 1.00 45.84 84 LYS A N 1
ATOM 691 C CA . LYS A 1 84 ? 40.113 6.454 7.684 1.00 45.84 84 LYS A CA 1
ATOM 692 C C . LYS A 1 84 ? 39.792 7.840 8.224 1.00 45.84 84 LYS A C 1
ATOM 694 O O . LYS A 1 84 ? 40.717 8.556 8.557 1.00 45.84 84 LYS A O 1
ATOM 699 N N . GLU A 1 85 ? 38.527 8.194 8.415 1.00 39.66 85 GLU A N 1
ATOM 700 C CA . GLU A 1 85 ? 38.221 9.285 9.343 1.00 39.66 85 GLU A CA 1
ATOM 701 C C . GLU A 1 85 ? 36.819 9.131 9.928 1.00 39.66 85 GLU A C 1
ATOM 703 O O . GLU A 1 85 ? 35.837 8.889 9.227 1.00 39.66 85 GLU A O 1
ATOM 708 N N . GLY A 1 86 ? 36.782 9.127 11.259 1.00 49.28 86 GLY A N 1
ATOM 709 C CA . GLY A 1 86 ? 35.642 8.727 12.059 1.00 49.28 86 GLY A CA 1
ATOM 710 C C . GLY A 1 86 ? 34.503 9.738 12.068 1.00 49.28 86 GLY A C 1
ATOM 711 O O . GLY A 1 86 ? 34.706 10.947 12.085 1.00 49.28 86 GLY A O 1
ATOM 712 N N . SER A 1 87 ? 33.280 9.219 12.144 1.00 37.53 87 SER A N 1
ATOM 713 C CA . SER A 1 87 ? 32.234 9.737 13.035 1.00 37.53 87 SER A CA 1
ATOM 714 C C . SER A 1 87 ? 31.025 8.784 13.047 1.00 37.53 87 SER A C 1
ATOM 716 O O . SER A 1 87 ? 30.710 8.165 12.026 1.00 37.53 87 SER A O 1
ATOM 718 N N . PRO A 1 88 ? 30.360 8.601 14.203 1.00 46.41 88 PRO A N 1
ATOM 719 C CA . PRO A 1 88 ? 29.466 7.481 14.454 1.00 46.41 88 PRO A CA 1
ATOM 720 C C . PRO A 1 88 ? 28.011 7.922 14.283 1.00 46.41 88 PRO A C 1
ATOM 722 O O . PRO A 1 88 ? 27.373 8.317 15.247 1.00 46.41 88 PRO A O 1
ATOM 725 N N . LEU A 1 89 ? 27.461 7.880 13.069 1.00 45.09 89 LEU A N 1
ATOM 726 C CA . LEU A 1 89 ? 26.027 8.170 12.879 1.00 45.09 89 LEU A CA 1
ATOM 727 C C . LEU A 1 89 ? 25.302 7.187 11.952 1.00 45.09 89 LEU A C 1
ATOM 729 O O . LEU A 1 89 ? 24.263 7.495 11.375 1.00 45.09 89 LEU A O 1
ATOM 733 N N . PHE A 1 90 ? 25.823 5.964 11.830 1.00 46.84 90 PHE A N 1
ATOM 734 C CA . PHE A 1 90 ? 25.123 4.871 11.156 1.00 46.84 90 PHE A CA 1
ATOM 735 C C . PHE A 1 90 ? 24.782 3.735 12.104 1.00 46.84 90 PHE A C 1
ATOM 737 O O . PHE A 1 90 ? 25.191 2.597 11.906 1.00 46.84 90 PHE A O 1
ATOM 744 N N . LEU A 1 91 ? 23.963 4.051 13.100 1.00 44.34 91 LEU A N 1
ATOM 745 C CA . LEU A 1 91 ? 23.152 3.044 13.762 1.00 44.34 91 LEU A CA 1
ATOM 746 C C . LEU A 1 91 ? 21.772 3.634 14.064 1.00 44.34 91 LEU A C 1
ATOM 748 O O . LEU A 1 91 ? 21.509 4.117 15.155 1.00 44.34 91 LEU A O 1
ATOM 752 N N . ILE A 1 92 ? 20.886 3.597 13.074 1.00 43.00 92 ILE A N 1
ATOM 753 C CA . ILE A 1 92 ? 19.467 3.422 13.380 1.00 43.00 92 ILE A CA 1
ATOM 754 C C . ILE A 1 92 ? 19.061 2.137 12.660 1.00 43.00 92 ILE A C 1
ATOM 756 O O . ILE A 1 92 ? 18.817 2.162 11.449 1.00 43.00 92 ILE A O 1
ATOM 760 N N . PRO A 1 93 ? 19.095 0.987 13.354 1.00 49.00 93 PRO A N 1
ATOM 761 C CA . PRO A 1 93 ? 18.284 -0.141 12.951 1.00 49.00 93 PRO A CA 1
ATOM 762 C C . PRO A 1 93 ? 16.838 0.287 13.210 1.00 49.00 93 PRO A C 1
ATOM 764 O O . PRO A 1 93 ? 16.514 0.733 14.303 1.00 49.00 93 PRO A O 1
ATOM 767 N N . PHE A 1 94 ? 15.996 0.246 12.184 1.00 49.12 94 PHE A N 1
ATOM 768 C CA . PHE A 1 94 ? 14.566 0.481 12.348 1.00 49.12 94 PHE A CA 1
ATOM 769 C C . PHE A 1 94 ? 14.011 -0.685 13.183 1.00 49.12 94 PHE A C 1
ATOM 771 O O . PHE A 1 94 ? 13.782 -1.769 12.642 1.00 49.12 94 PHE A O 1
ATOM 778 N N . LEU A 1 95 ? 13.916 -0.477 14.495 1.00 40.53 95 LEU A N 1
ATOM 779 C CA . LEU A 1 95 ? 13.202 -1.295 15.468 1.00 40.53 95 LEU A CA 1
ATOM 780 C C . LEU A 1 95 ? 12.719 -0.376 16.589 1.00 40.53 95 LEU A C 1
ATOM 782 O O . LEU A 1 95 ? 13.538 0.462 17.033 1.00 40.53 95 LEU A O 1
#

Secondary structure (DSSP, 8-state):
---HHHHHHHHHHHHHHHHHHHTTTT--HHHHHH-HHHHHHHHHHHHHHHHHHHHHHHHHHHHHT----SSS---SS-TTS-TTS----------

pLDDT: mean 76.24, std 23.26, range [37.41, 97.25]

Foldseek 3Di:
DQDVVVLVVLVVVLVVLVVVLVVCVVPDPVNCVVDPVNVVSNVVSVVSNVVSVVVSVVSVCVVVVPPPPPDPPPDDPDPPPPPPDDDDDPDDPPD

Radius of gyration: 19.03 Å; chains: 1; bounding box: 55×19×43 Å